Protein AF-A0A182APX6-F1 (afdb_monomer_lite)

Sequence (45 aa):
MESSGFTLASVLLAGSGLFCLATLFFGTKGGYYDTEAYDGNGTAH

pLDDT: mean 90.97, std 11.07, range [49.53, 98.69]

Radius of gyration: 19.25 Å; chains: 1; bounding box: 41×28×48 Å

Secondary structure (DSSP, 8-state):
----S--HHHHHHHHHHHHHHHHHHHHT---GGGSTT--S-SS--

Foldseek 3Di:
DPDPDCDPVNVCVVVVVVVVVVCVVVVPVDDPCPDPPDPDDPDDD

Structure (mmCIF, N/CA/C/O backbone):
data_AF-A0A182APX6-F1
#
_entry.id   AF-A0A182APX6-F1
#
loop_
_atom_site.group_PDB
_atom_site.id
_atom_site.type_symbol
_atom_site.label_atom_id
_atom_site.label_alt_id
_atom_site.label_comp_id
_atom_site.label_asym_id
_atom_site.label_entity_id
_atom_site.label_seq_id
_atom_site.pdbx_PDB_ins_code
_atom_site.Cartn_x
_atom_site.Cartn_y
_atom_site.Cartn_z
_atom_site.occupancy
_atom_site.B_iso_or_equiv
_atom_site.auth_seq_id
_atom_site.auth_comp_id
_atom_site.auth_asym_id
_atom_site.auth_atom_id
_atom_site.pdbx_PDB_model_num
ATOM 1 N N . MET A 1 1 ? 25.912 -6.457 -28.862 1.00 49.53 1 MET A N 1
ATOM 2 C CA . MET A 1 1 ? 25.065 -7.328 -28.024 1.00 49.53 1 MET A CA 1
ATOM 3 C C . MET A 1 1 ? 24.573 -6.459 -26.883 1.00 49.53 1 MET A C 1
ATOM 5 O O . MET A 1 1 ? 25.372 -6.138 -26.016 1.00 49.53 1 MET A O 1
ATOM 9 N N . GLU A 1 2 ? 23.332 -5.976 -26.955 1.00 63.78 2 GLU A N 1
ATOM 10 C CA . GLU A 1 2 ? 22.689 -5.313 -25.811 1.00 63.78 2 GLU A CA 1
ATOM 11 C C . GLU A 1 2 ? 22.535 -6.345 -24.691 1.00 63.78 2 GLU A C 1
ATOM 13 O O . GLU A 1 2 ? 22.161 -7.492 -24.947 1.00 63.78 2 GLU A O 1
ATOM 18 N N . SER A 1 3 ? 22.915 -5.973 -23.472 1.00 62.59 3 SER A N 1
ATOM 19 C CA . SER A 1 3 ? 22.872 -6.872 -22.322 1.00 62.59 3 SER A CA 1
ATOM 20 C C . SER A 1 3 ? 21.415 -7.173 -21.973 1.00 62.59 3 SER A C 1
ATOM 22 O O . SER A 1 3 ? 20.683 -6.279 -21.558 1.00 62.59 3 SER A O 1
ATOM 24 N N . SER A 1 4 ? 20.997 -8.435 -22.092 1.00 67.62 4 SER A N 1
ATOM 25 C CA . SER A 1 4 ? 19.682 -8.941 -21.657 1.00 67.62 4 SER A CA 1
ATOM 26 C C . SER A 1 4 ? 19.551 -9.013 -20.122 1.00 67.62 4 SER A C 1
ATOM 28 O O . SER A 1 4 ? 19.031 -9.987 -19.579 1.00 67.62 4 SER A O 1
ATOM 30 N N . GLY A 1 5 ? 20.106 -8.033 -19.407 1.00 72.19 5 GLY A N 1
ATOM 31 C CA . GLY A 1 5 ? 20.196 -7.993 -17.950 1.00 72.19 5 GLY A CA 1
ATOM 32 C C . GLY A 1 5 ? 19.030 -7.264 -17.284 1.00 72.19 5 GLY A C 1
ATOM 33 O O . GLY A 1 5 ? 18.293 -6.508 -17.912 1.00 72.19 5 GLY A O 1
ATOM 34 N N . PHE A 1 6 ? 18.890 -7.479 -15.974 1.00 83.00 6 PHE A N 1
ATOM 35 C CA . PHE A 1 6 ? 17.927 -6.785 -15.120 1.00 83.00 6 PHE A CA 1
ATOM 36 C C . PHE A 1 6 ? 18.241 -5.283 -15.098 1.00 83.00 6 PHE A C 1
ATOM 38 O O . PHE A 1 6 ? 19.181 -4.836 -14.441 1.00 83.00 6 PHE A O 1
ATOM 45 N N . THR A 1 7 ? 17.488 -4.505 -15.874 1.00 93.44 7 THR A N 1
ATOM 46 C CA . THR A 1 7 ? 17.678 -3.054 -15.971 1.00 93.44 7 THR A CA 1
ATOM 47 C C . THR A 1 7 ? 16.936 -2.332 -14.851 1.00 93.44 7 THR A C 1
ATOM 49 O O . THR A 1 7 ? 15.989 -2.864 -14.268 1.00 93.44 7 THR A O 1
ATOM 52 N N . LEU A 1 8 ? 17.298 -1.072 -14.599 1.00 93.50 8 LEU A N 1
ATOM 53 C CA . LEU A 1 8 ? 16.525 -0.209 -13.705 1.00 93.50 8 LEU A CA 1
ATOM 54 C C . LEU A 1 8 ? 15.048 -0.134 -14.128 1.00 93.50 8 LEU A C 1
ATOM 56 O O . LEU A 1 8 ? 14.163 -0.208 -13.281 1.00 93.50 8 LEU A O 1
ATOM 60 N N . ALA A 1 9 ? 14.774 -0.058 -15.434 1.00 94.88 9 ALA A N 1
ATOM 61 C CA . ALA A 1 9 ? 13.408 -0.052 -15.950 1.00 94.88 9 ALA A CA 1
ATOM 62 C C . ALA A 1 9 ? 12.648 -1.335 -15.573 1.00 94.88 9 ALA A C 1
ATOM 64 O O . ALA A 1 9 ? 11.496 -1.264 -15.149 1.00 94.88 9 ALA A O 1
ATOM 65 N N . SER A 1 10 ? 13.302 -2.497 -15.652 1.00 93.88 10 SER A N 1
ATOM 66 C CA . SER A 1 10 ? 12.725 -3.786 -15.246 1.00 93.88 10 SER A CA 1
ATOM 67 C C . SER A 1 10 ? 12.382 -3.819 -13.751 1.00 93.88 10 SER A C 1
ATOM 69 O O . SER A 1 10 ? 11.301 -4.281 -13.385 1.00 93.88 10 SER A O 1
ATOM 71 N N . VAL A 1 11 ? 13.264 -3.285 -12.896 1.00 95.44 11 VAL A N 1
ATOM 72 C CA . VAL A 1 11 ? 13.041 -3.183 -11.440 1.00 95.44 11 VAL A CA 1
ATOM 73 C C . VAL A 1 11 ? 11.828 -2.306 -11.148 1.00 95.44 11 VAL A C 1
ATOM 75 O O . VAL A 1 11 ? 10.943 -2.696 -10.389 1.00 95.44 11 VAL A O 1
ATOM 78 N N . LEU A 1 12 ? 11.783 -1.120 -11.755 1.00 97.06 12 LEU A N 1
ATOM 79 C CA . LEU A 1 12 ? 10.738 -0.134 -11.501 1.00 97.06 12 LEU A CA 1
ATOM 80 C C . LEU A 1 12 ? 9.378 -0.611 -12.008 1.00 97.06 12 LEU A C 1
ATOM 82 O O . LEU A 1 12 ? 8.372 -0.412 -11.328 1.00 97.06 12 LEU A O 1
ATOM 86 N N . LEU A 1 13 ? 9.332 -1.278 -13.162 1.00 96.94 13 LEU A N 1
ATOM 87 C CA . LEU A 1 13 ? 8.085 -1.806 -13.704 1.00 96.94 13 LEU A 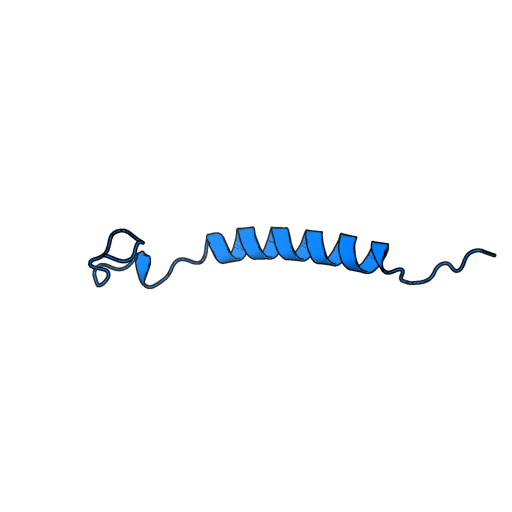CA 1
ATOM 88 C C . LEU A 1 13 ? 7.506 -2.917 -12.814 1.00 96.94 13 LEU A C 1
ATOM 90 O O . LEU A 1 13 ? 6.332 -2.868 -12.456 1.00 96.94 13 LEU A O 1
ATOM 94 N N . ALA A 1 14 ? 8.329 -3.881 -12.394 1.00 96.75 14 ALA A N 1
ATOM 95 C CA . ALA A 1 14 ? 7.880 -4.936 -11.485 1.00 96.75 14 ALA A CA 1
ATOM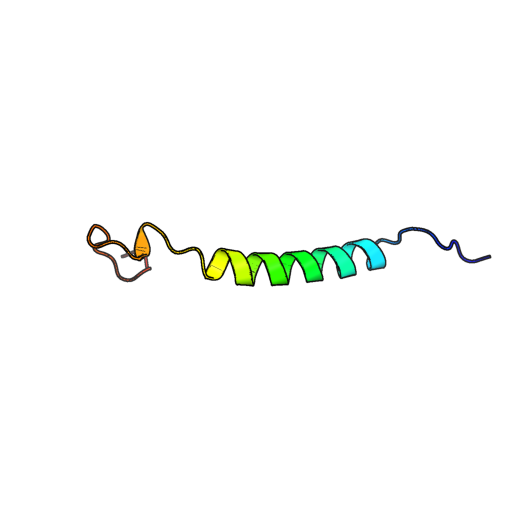 96 C C . ALA A 1 14 ? 7.528 -4.385 -10.090 1.00 96.75 14 ALA A C 1
ATOM 98 O O . ALA A 1 14 ? 6.496 -4.739 -9.518 1.00 96.75 14 ALA A O 1
ATOM 99 N N . GLY A 1 15 ? 8.362 -3.487 -9.559 1.00 98.06 15 GLY A N 1
ATOM 100 C CA . GLY A 1 15 ? 8.183 -2.879 -8.243 1.00 98.06 15 GLY A CA 1
ATOM 101 C C . GLY A 1 15 ? 6.936 -2.001 -8.154 1.00 98.06 15 GLY A C 1
ATOM 102 O O . GLY A 1 15 ? 6.187 -2.118 -7.190 1.00 98.06 15 GLY A O 1
ATOM 103 N N . SER A 1 16 ? 6.664 -1.173 -9.167 1.00 98.19 16 SER A N 1
ATOM 104 C CA . SER A 1 16 ? 5.444 -0.350 -9.2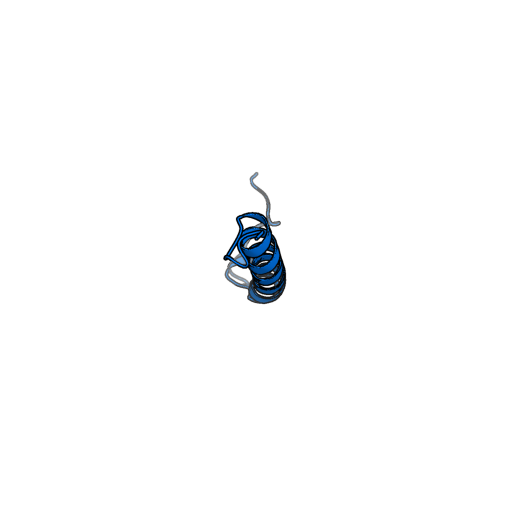20 1.00 98.19 16 SER A CA 1
ATOM 105 C C . SER A 1 16 ? 4.177 -1.200 -9.322 1.00 98.19 16 SER A C 1
ATOM 107 O O . SER A 1 16 ? 3.201 -0.914 -8.630 1.00 98.19 16 SER A O 1
ATOM 109 N N . GLY A 1 17 ? 4.201 -2.283 -10.106 1.00 98.44 17 GLY A N 1
ATOM 110 C CA . GLY A 1 17 ? 3.095 -3.241 -10.164 1.00 98.44 17 GLY A CA 1
ATOM 111 C C . GLY A 1 17 ? 2.803 -3.869 -8.799 1.00 98.44 17 GLY A C 1
ATOM 112 O O . GLY A 1 17 ? 1.667 -3.828 -8.327 1.00 98.44 17 GLY A O 1
ATOM 113 N N . LEU A 1 18 ? 3.838 -4.382 -8.124 1.00 98.50 18 LEU A N 1
ATOM 114 C CA . LEU A 1 18 ? 3.728 -4.917 -6.761 1.00 98.50 18 LEU A CA 1
ATOM 115 C C . LEU A 1 18 ? 3.249 -3.864 -5.755 1.00 98.50 18 LEU A C 1
ATOM 117 O O . LEU A 1 18 ? 2.404 -4.170 -4.918 1.00 98.50 18 LEU A O 1
ATOM 121 N N . PHE A 1 19 ? 3.746 -2.629 -5.853 1.00 98.44 19 PHE A N 1
ATOM 122 C CA . PHE A 1 19 ? 3.340 -1.521 -4.992 1.00 98.44 19 PHE A CA 1
ATOM 123 C C . PHE A 1 19 ? 1.845 -1.221 -5.127 1.00 98.44 19 PHE A C 1
ATOM 125 O O . PHE A 1 19 ? 1.152 -1.182 -4.115 1.00 98.44 19 PHE A O 1
ATOM 132 N N . CYS A 1 20 ? 1.323 -1.090 -6.349 1.00 98.69 20 CYS A N 1
ATOM 133 C CA . CYS A 1 20 ? -0.105 -0.853 -6.581 1.00 98.69 20 CYS A CA 1
ATOM 134 C C . CYS A 1 20 ? -0.985 -1.998 -6.055 1.00 98.69 20 CYS A C 1
ATOM 136 O O . CYS A 1 20 ? -2.040 -1.761 -5.472 1.00 98.69 20 CYS A O 1
ATOM 138 N N . LEU A 1 21 ? -0.563 -3.251 -6.235 1.00 98.62 21 LEU A N 1
ATOM 139 C CA . LEU A 1 21 ? -1.302 -4.393 -5.690 1.00 98.62 21 LEU A CA 1
ATOM 140 C C . LEU A 1 21 ? -1.279 -4.397 -4.157 1.00 98.62 21 LEU A C 1
ATOM 142 O O . LEU A 1 2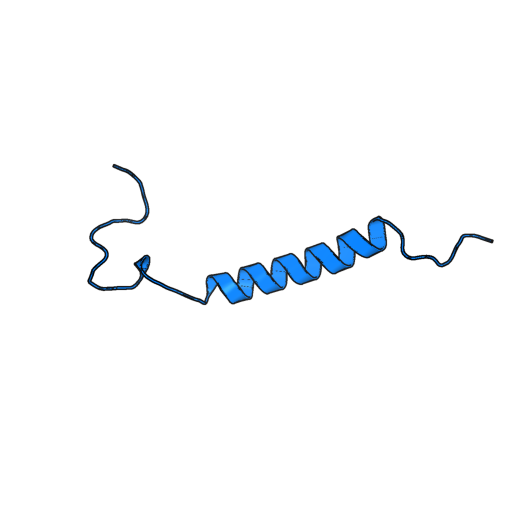1 ? -2.302 -4.661 -3.525 1.00 98.62 21 LEU A O 1
ATOM 146 N N . ALA A 1 22 ? -0.135 -4.069 -3.556 1.00 98.44 22 ALA A N 1
ATOM 147 C CA . ALA A 1 22 ? 0.000 -3.968 -2.111 1.00 98.44 22 ALA A CA 1
ATOM 148 C C . ALA A 1 22 ? -0.857 -2.830 -1.540 1.00 98.44 22 ALA A C 1
ATOM 150 O O . ALA A 1 22 ? -1.536 -3.046 -0.539 1.00 98.44 22 ALA A O 1
ATOM 151 N N . THR A 1 23 ? -0.885 -1.650 -2.167 1.00 98.19 23 THR A N 1
ATOM 152 C CA . THR A 1 23 ? -1.719 -0.531 -1.699 1.00 98.19 23 THR A CA 1
ATOM 153 C C . THR A 1 23 ? -3.202 -0.872 -1.761 1.00 98.19 23 THR A C 1
ATOM 155 O O . THR A 1 23 ? -3.913 -0.611 -0.793 1.00 98.19 23 THR A O 1
ATOM 158 N N . LEU A 1 24 ? -3.664 -1.519 -2.836 1.00 98.31 24 LEU A N 1
ATOM 159 C CA . LEU A 1 24 ? -5.043 -2.005 -2.929 1.00 98.31 24 LEU A CA 1
ATOM 160 C C . LEU A 1 24 ? -5.347 -3.046 -1.846 1.00 98.31 24 LEU A C 1
ATOM 162 O O . LEU A 1 24 ? -6.377 -2.954 -1.185 1.00 98.31 24 LEU A O 1
ATOM 166 N N . PHE A 1 25 ? -4.449 -4.009 -1.621 1.00 98.12 25 PHE A N 1
ATOM 167 C CA . PHE A 1 25 ? -4.638 -5.023 -0.586 1.00 98.12 25 PHE A CA 1
ATOM 168 C C . PHE A 1 25 ? -4.697 -4.400 0.814 1.00 98.12 25 PHE A C 1
ATOM 170 O O . PHE A 1 25 ? -5.688 -4.583 1.519 1.00 98.12 25 PHE A O 1
ATOM 177 N N . PHE A 1 26 ? -3.678 -3.635 1.212 1.00 97.56 26 PHE A N 1
ATOM 178 C CA . PHE A 1 26 ? -3.609 -3.027 2.544 1.00 97.56 26 PHE A CA 1
ATOM 179 C C . PHE A 1 26 ? -4.670 -1.949 2.761 1.00 97.56 26 PHE A C 1
ATOM 181 O O . PHE A 1 26 ? -5.141 -1.808 3.883 1.00 97.56 26 PHE A O 1
ATOM 188 N N . GLY A 1 27 ? -5.128 -1.272 1.706 1.00 96.38 27 GLY A N 1
ATOM 189 C CA . GLY A 1 27 ? -6.262 -0.349 1.783 1.00 96.38 27 GLY A CA 1
ATOM 190 C C . GLY A 1 27 ? -7.573 -1.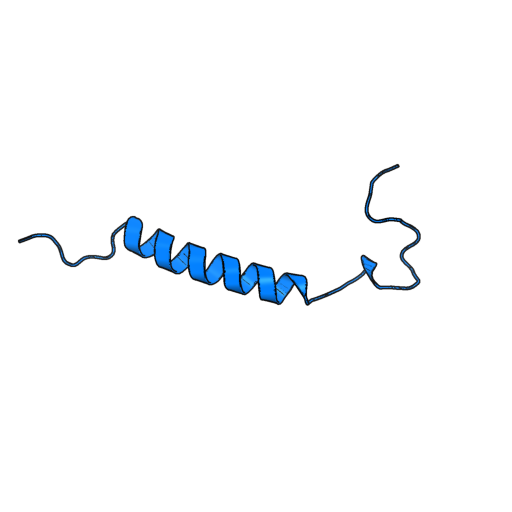017 2.214 1.00 96.38 27 GLY A C 1
ATOM 191 O O . GLY A 1 27 ? -8.439 -0.349 2.765 1.00 96.38 27 GLY A O 1
ATOM 192 N N . THR A 1 28 ? -7.717 -2.335 2.025 1.00 96.56 28 THR A N 1
ATOM 193 C CA . THR A 1 28 ? -8.872 -3.105 2.536 1.00 96.56 28 THR A CA 1
ATOM 194 C C . THR A 1 28 ? -8.665 -3.658 3.947 1.00 96.56 28 THR A C 1
ATOM 196 O O . THR A 1 28 ? -9.599 -4.187 4.553 1.00 96.56 28 THR A O 1
ATOM 199 N N . LYS A 1 29 ? -7.444 -3.580 4.489 1.00 95.69 29 LYS A N 1
ATOM 200 C CA . LYS A 1 29 ? -7.124 -4.037 5.844 1.00 95.69 29 LYS A CA 1
ATOM 201 C C . LYS A 1 29 ? -7.361 -2.873 6.807 1.00 95.69 29 LYS A C 1
ATOM 203 O O . LYS A 1 29 ? -6.420 -2.182 7.182 1.00 95.69 29 LYS A O 1
ATOM 208 N N . GLY A 1 30 ? -8.632 -2.680 7.162 1.00 92.00 30 GLY A N 1
ATOM 209 C CA . GLY A 1 30 ? -9.080 -1.714 8.168 1.00 92.00 30 GLY A CA 1
ATOM 210 C C . GLY A 1 30 ? -8.388 -1.861 9.532 1.00 92.00 30 GLY A C 1
ATOM 211 O O . GLY A 1 30 ? -7.531 -2.729 9.733 1.00 92.00 30 GLY A O 1
ATOM 212 N N . GLY A 1 31 ? -8.744 -1.019 10.497 1.00 94.19 31 GLY A N 1
ATOM 213 C CA . GLY A 1 31 ? -8.042 -0.986 11.782 1.00 94.19 31 GLY A CA 1
ATOM 214 C C . GLY A 1 31 ? -8.705 -0.106 12.830 1.00 94.19 31 GLY A C 1
ATOM 215 O O . GLY A 1 31 ? -9.923 -0.027 12.901 1.00 94.19 31 GLY A O 1
ATOM 216 N N . TYR A 1 32 ? -7.893 0.559 13.656 1.00 94.94 32 TYR A N 1
ATOM 217 C CA . TYR A 1 32 ? -8.370 1.403 14.760 1.00 94.94 32 TYR A CA 1
ATOM 218 C C . TYR A 1 32 ? -9.450 2.413 14.331 1.00 94.94 32 TYR A C 1
ATOM 220 O O . TYR A 1 32 ? -10.424 2.601 15.052 1.00 94.94 32 TYR A O 1
ATOM 228 N N . TYR A 1 33 ? -9.312 2.990 13.134 1.00 92.62 33 TYR A N 1
ATOM 229 C CA . TYR A 1 33 ? -10.251 3.960 12.563 1.00 92.62 33 TYR A CA 1
ATOM 230 C C . TYR A 1 33 ? -11.658 3.408 12.272 1.00 92.62 33 TYR A C 1
ATOM 232 O O . TYR A 1 33 ? -12.584 4.199 12.145 1.00 92.62 33 TYR A O 1
ATOM 240 N N . ASP A 1 34 ? -11.833 2.086 12.210 1.00 93.94 34 ASP A N 1
ATOM 241 C CA . ASP A 1 34 ? -13.134 1.433 11.991 1.00 93.94 34 ASP A CA 1
ATOM 242 C C . ASP A 1 34 ? -13.784 0.961 13.304 1.00 93.94 34 ASP A C 1
ATOM 244 O O . ASP A 1 34 ? -14.816 0.289 13.295 1.00 93.94 34 ASP A O 1
ATOM 248 N N . THR A 1 35 ? -13.150 1.239 14.445 1.00 95.31 35 THR A N 1
ATOM 249 C CA . THR A 1 35 ? -13.627 0.786 15.755 1.00 95.31 35 THR A CA 1
ATOM 250 C C . THR A 1 35 ? -14.503 1.832 16.430 1.00 95.31 35 THR A C 1
ATOM 252 O O . THR A 1 35 ? -14.324 3.029 16.230 1.00 95.31 35 THR A O 1
ATOM 255 N N . GLU A 1 36 ? -15.385 1.387 17.326 1.00 95.25 36 GLU A N 1
ATOM 256 C CA . GLU A 1 36 ? -16.197 2.283 18.168 1.00 95.25 36 GLU A CA 1
ATOM 257 C C . GLU A 1 36 ? -15.356 3.133 19.136 1.00 95.25 36 GLU A C 1
ATOM 259 O O . GLU A 1 36 ? -15.838 4.124 19.673 1.00 95.25 36 GLU A O 1
ATOM 264 N N . ALA A 1 37 ? -14.093 2.760 19.367 1.00 95.06 37 ALA A N 1
ATOM 265 C CA . ALA A 1 37 ? -13.164 3.530 20.188 1.00 95.06 37 ALA A CA 1
ATOM 266 C C . ALA A 1 37 ? -12.598 4.759 19.455 1.00 95.06 37 ALA A C 1
ATOM 268 O O . ALA A 1 37 ? -11.934 5.592 20.077 1.00 95.06 37 ALA A O 1
ATOM 269 N N . TYR A 1 38 ? -12.821 4.872 18.143 1.00 93.75 38 TYR A N 1
ATOM 270 C CA . TYR A 1 38 ? -12.381 6.020 17.371 1.00 93.75 38 TYR A CA 1
ATOM 271 C C . TYR A 1 38 ? -13.402 7.161 17.441 1.00 93.75 38 TYR A C 1
ATOM 273 O O . TYR A 1 38 ? -14.474 7.090 16.853 1.00 93.75 38 TYR A O 1
ATOM 281 N N . ASP A 1 39 ? -13.031 8.241 18.129 1.00 93.81 39 ASP A N 1
ATOM 282 C CA . ASP A 1 39 ? -13.868 9.436 18.340 1.00 93.81 39 ASP A CA 1
ATOM 283 C C . ASP A 1 39 ? -13.510 10.599 17.384 1.00 93.81 39 ASP A C 1
ATOM 285 O O . ASP A 1 39 ? -13.665 11.777 17.696 1.00 93.81 39 ASP A O 1
ATOM 289 N N . GLY A 1 40 ? -12.937 10.291 16.217 1.00 92.00 40 GLY A N 1
ATOM 290 C CA . GLY A 1 40 ? -12.478 11.294 15.250 1.00 92.00 40 GLY A CA 1
ATOM 291 C C . GLY A 1 40 ? -13.174 11.204 13.893 1.00 92.00 40 GLY A C 1
ATOM 292 O O . GLY A 1 40 ? -13.961 10.302 13.626 1.00 92.00 40 GLY A O 1
ATOM 293 N N . ASN A 1 41 ? -12.844 12.137 12.995 1.00 92.38 41 ASN A N 1
ATOM 294 C CA . ASN A 1 41 ? -13.358 12.174 11.616 1.00 92.38 41 ASN A CA 1
ATOM 295 C C . ASN A 1 41 ? -12.291 11.850 10.549 1.00 92.38 41 ASN A C 1
ATOM 297 O O . ASN A 1 41 ? -12.490 12.116 9.366 1.00 92.38 41 ASN A O 1
ATOM 301 N N . GLY A 1 42 ? -11.137 11.331 10.966 1.00 87.50 42 GLY A N 1
ATOM 302 C CA . GLY A 1 42 ? -9.994 11.045 10.099 1.00 87.50 42 GLY A CA 1
ATOM 303 C C . GLY A 1 42 ? -9.026 12.215 9.899 1.00 87.50 42 GLY A C 1
ATOM 304 O O . GLY A 1 42 ? -8.117 12.099 9.080 1.00 87.50 42 GLY A O 1
ATOM 305 N N . THR A 1 43 ? -9.184 13.332 10.620 1.00 89.56 43 THR A N 1
ATOM 306 C CA . THR A 1 43 ? -8.313 14.518 10.503 1.00 89.56 43 THR A CA 1
ATOM 307 C C . THR A 1 43 ? -7.873 15.059 11.865 1.00 89.56 43 THR A C 1
ATOM 309 O O . THR A 1 43 ? -8.468 14.736 12.891 1.00 89.56 43 THR A O 1
ATOM 312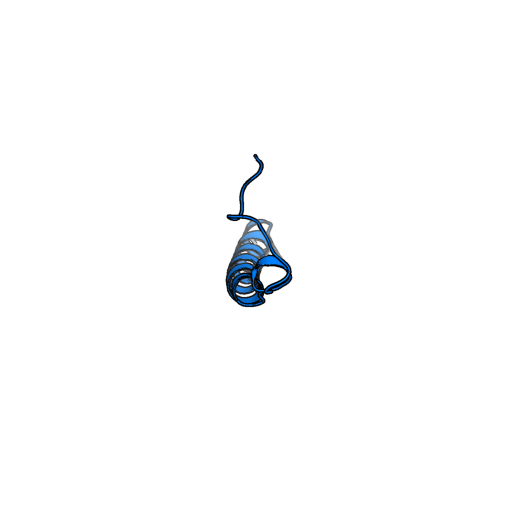 N N . ALA A 1 44 ? -6.800 15.857 11.881 1.00 88.00 44 ALA A N 1
ATOM 313 C CA . ALA A 1 44 ? -6.382 16.587 13.076 1.00 88.00 44 ALA A CA 1
ATOM 314 C C . ALA A 1 44 ? -7.271 17.827 13.274 1.00 88.00 44 ALA A C 1
ATOM 316 O O . ALA A 1 44 ? -7.594 18.502 12.296 1.00 88.00 44 ALA A O 1
ATOM 317 N N . HIS A 1 45 ? -7.636 18.107 14.527 1.00 74.75 45 HIS A N 1
ATOM 318 C CA . HIS A 1 45 ? -8.347 19.317 14.950 1.00 74.75 45 HIS A CA 1
ATOM 319 C C . HIS A 1 45 ? -7.356 20.296 15.583 1.00 74.75 45 HIS A C 1
ATOM 321 O O . HIS A 1 45 ? -6.500 19.824 16.367 1.00 74.75 45 HIS A O 1
#